Protein AF-A0A5M6D902-F1 (afdb_monomer_lite)

Radius of gyration: 17.17 Å; chains: 1; bounding box: 44×17×51 Å

pLDDT: mean 72.28, std 9.18, range [45.91, 82.75]

Secondary structure (DSSP, 8-state):
-HHHHHHHHHHHHHHHHHHHHHHHHHHHHHTTS---S-HHHHHHHHHHHHHHHHHHHHHHHHHHHHHH-HHHHHHHHHHHHHHHHHHHHHHHHHHHHHHHHH--

Sequence (104 aa):
MEKLIFIHSALILILLVAVLGLLLWEEINEANQVMDSKTTPLLSCVSLIAGLILHLNWIILPWAREQKGDLVAVANFGVLVITFSLLIWYWYKSFIDWKAKHSR

Foldseek 3Di:
DVVVLVVVLVVLVVVLVVLVVVVVVVVVVCVVPPDPDPPPVVVVSLVVNVVSLVVNLVSVLVVCCVPPNDVRSVVVVVVSVVVNVVSVVVVVVVVVVVCVVPPD

Structure (mmCIF, N/CA/C/O backbone):
data_AF-A0A5M6D902-F1
#
_entry.id   AF-A0A5M6D902-F1
#
loop_
_atom_site.group_PDB
_atom_site.id
_atom_site.type_symbol
_atom_site.label_atom_id
_atom_site.label_alt_id
_atom_site.label_comp_id
_atom_site.label_asym_id
_atom_site.label_entity_id
_atom_site.label_seq_id
_atom_site.pdbx_PDB_ins_code
_atom_site.Cartn_x
_atom_site.Cartn_y
_atom_site.Cartn_z
_atom_site.occupancy
_atom_site.B_iso_or_equiv
_atom_site.auth_seq_id
_atom_site.auth_comp_id
_atom_site.auth_asym_id
_atom_site.auth_atom_id
_atom_site.pdbx_PDB_model_num
ATOM 1 N N . MET A 1 1 ? -8.525 1.491 25.081 1.00 59.91 1 MET A N 1
ATOM 2 C CA . MET A 1 1 ? -8.073 0.795 23.856 1.00 59.91 1 MET A CA 1
ATOM 3 C C . MET A 1 1 ? -7.926 1.735 22.662 1.00 59.91 1 MET A C 1
ATOM 5 O O . MET A 1 1 ? -6.914 1.651 21.984 1.00 59.91 1 MET A O 1
ATOM 9 N N . GLU A 1 2 ? -8.834 2.691 22.454 1.00 65.12 2 GLU A N 1
ATOM 10 C CA . GLU A 1 2 ? -8.791 3.645 21.324 1.00 65.12 2 GLU A CA 1
ATOM 11 C C . GLU A 1 2 ? -7.471 4.419 21.182 1.00 65.12 2 GLU A C 1
ATOM 13 O O . GLU A 1 2 ? -6.907 4.482 20.094 1.00 65.12 2 GLU A O 1
ATOM 18 N N . LYS A 1 3 ? -6.918 4.940 22.287 1.00 73.62 3 LYS A N 1
ATOM 19 C CA . LYS A 1 3 ? -5.626 5.651 22.269 1.00 73.62 3 LYS A CA 1
ATOM 20 C C . LYS A 1 3 ? -4.476 4.767 21.771 1.00 73.62 3 LYS A C 1
ATOM 22 O O . LYS A 1 3 ? -3.594 5.251 21.073 1.00 73.62 3 LYS A O 1
ATOM 27 N N . LEU A 1 4 ? -4.502 3.472 22.095 1.00 74.06 4 LEU A N 1
ATOM 28 C CA . LEU A 1 4 ? -3.468 2.520 21.688 1.00 74.06 4 LEU A CA 1
ATOM 29 C C . LEU A 1 4 ? -3.561 2.207 20.187 1.00 74.06 4 LEU A C 1
ATOM 31 O O . LEU A 1 4 ? -2.536 2.165 19.513 1.00 74.06 4 LEU A O 1
ATOM 35 N N . ILE A 1 5 ? -4.785 2.046 19.674 1.00 73.25 5 ILE A N 1
ATOM 36 C CA . ILE A 1 5 ? -5.081 1.831 18.248 1.00 73.25 5 ILE A CA 1
ATOM 37 C C . ILE A 1 5 ? -4.658 3.047 17.422 1.00 73.25 5 ILE A C 1
ATOM 39 O O . ILE A 1 5 ? -4.050 2.895 16.363 1.00 73.25 5 ILE A O 1
ATOM 43 N N . PHE A 1 6 ? -4.919 4.254 17.930 1.00 74.81 6 PHE A N 1
ATOM 44 C CA . PHE A 1 6 ? -4.534 5.494 17.264 1.00 74.81 6 PHE A CA 1
ATOM 45 C C . PHE A 1 6 ? -3.009 5.640 17.176 1.00 74.81 6 PHE A C 1
ATOM 47 O O . PHE A 1 6 ? -2.480 5.933 16.108 1.00 74.81 6 PHE A O 1
ATOM 54 N N . ILE A 1 7 ? -2.294 5.353 18.271 1.00 78.25 7 ILE A N 1
ATOM 55 C CA . ILE A 1 7 ? -0.823 5.378 18.306 1.00 78.25 7 ILE A CA 1
ATOM 56 C C . ILE A 1 7 ? -0.231 4.319 17.363 1.00 78.25 7 ILE A C 1
ATOM 58 O O . ILE A 1 7 ? 0.678 4.633 16.598 1.00 78.25 7 ILE A O 1
ATOM 62 N N . HIS A 1 8 ? -0.764 3.092 17.358 1.00 74.81 8 HIS A N 1
ATOM 63 C CA . HIS A 1 8 ? -0.306 2.039 16.443 1.00 74.81 8 HIS A CA 1
ATOM 64 C C . HIS A 1 8 ? -0.552 2.406 14.977 1.00 74.81 8 HIS A C 1
ATOM 66 O O . HIS A 1 8 ? 0.343 2.258 14.150 1.00 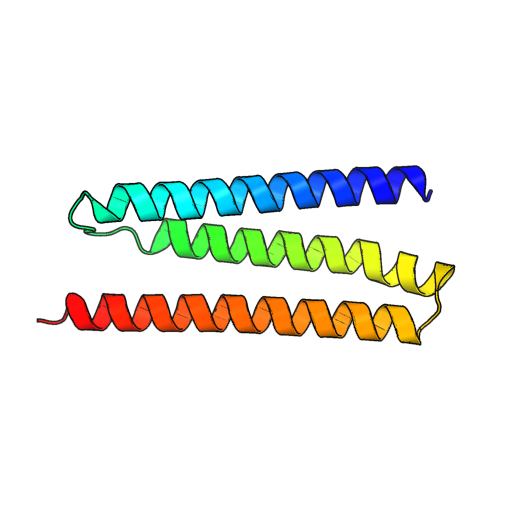74.81 8 HIS A O 1
ATOM 72 N N . SER A 1 9 ? -1.733 2.934 14.652 1.00 73.75 9 SER A N 1
ATOM 73 C CA . SER A 1 9 ? -2.061 3.351 13.284 1.00 73.75 9 SER A CA 1
ATOM 74 C C . SER A 1 9 ? -1.163 4.500 12.822 1.00 73.75 9 SER A C 1
ATOM 76 O O . SER A 1 9 ? -0.670 4.471 11.698 1.00 73.75 9 SER A O 1
ATOM 78 N N . ALA A 1 10 ? -0.886 5.473 13.698 1.00 76.81 10 ALA A N 1
ATOM 79 C CA . ALA A 1 10 ? 0.035 6.569 13.410 1.00 76.81 10 ALA A CA 1
ATOM 80 C C . ALA A 1 10 ? 1.465 6.066 13.156 1.00 76.81 10 ALA A C 1
ATOM 82 O O . ALA A 1 10 ? 2.092 6.489 12.189 1.00 76.81 10 ALA A O 1
ATOM 83 N N . LEU A 1 11 ? 1.961 5.124 13.966 1.00 79.81 11 LEU A N 1
ATOM 84 C CA . LEU A 1 11 ? 3.280 4.511 13.771 1.00 79.81 11 LEU A CA 1
ATOM 85 C C . LEU A 1 11 ? 3.387 3.786 12.424 1.00 79.81 11 LEU A C 1
ATOM 87 O O . LEU A 1 11 ? 4.371 3.980 11.713 1.00 79.81 11 LEU A O 1
ATOM 91 N N . ILE A 1 12 ? 2.373 3.000 12.043 1.00 77.50 12 ILE A N 1
ATOM 92 C CA . ILE A 1 12 ? 2.366 2.301 10.748 1.00 77.50 12 ILE A CA 1
ATOM 93 C C . ILE A 1 12 ? 2.326 3.309 9.593 1.00 77.50 12 ILE A C 1
ATOM 95 O O . ILE A 1 12 ? 3.012 3.118 8.591 1.00 77.50 12 ILE A O 1
ATOM 99 N N . LEU A 1 13 ? 1.579 4.406 9.736 1.00 76.94 13 LEU A N 1
ATOM 100 C CA . LEU A 1 13 ? 1.492 5.449 8.715 1.00 76.94 13 LEU A CA 1
ATOM 101 C C . LEU A 1 13 ? 2.829 6.183 8.525 1.00 76.94 13 LEU A C 1
ATOM 103 O O . LEU A 1 13 ? 3.240 6.420 7.393 1.00 76.94 13 LEU A O 1
ATOM 107 N N . ILE A 1 14 ? 3.542 6.479 9.617 1.00 82.75 14 ILE A N 1
ATOM 108 C CA . ILE A 1 14 ? 4.901 7.042 9.570 1.00 82.75 14 ILE A CA 1
ATOM 109 C C . ILE A 1 14 ? 5.851 6.078 8.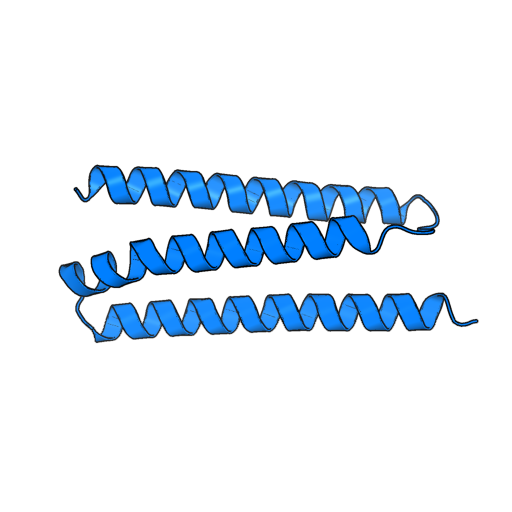853 1.00 82.75 14 ILE A C 1
ATOM 111 O O . ILE A 1 14 ? 6.626 6.504 7.999 1.00 82.75 14 ILE A O 1
ATOM 115 N N . LEU A 1 15 ? 5.762 4.780 9.155 1.00 79.31 15 LEU A N 1
ATOM 116 C CA . LEU A 1 15 ? 6.570 3.755 8.495 1.00 79.31 15 LEU A CA 1
ATOM 117 C C . LEU A 1 15 ? 6.270 3.677 6.993 1.00 79.31 15 LEU A C 1
ATOM 119 O O . LEU A 1 15 ? 7.192 3.598 6.188 1.00 79.31 15 LEU A O 1
ATOM 123 N N . LEU A 1 16 ? 4.993 3.757 6.609 1.00 76.75 16 LEU A N 1
ATOM 124 C CA . LEU A 1 16 ? 4.562 3.769 5.212 1.00 76.75 16 LEU A CA 1
ATOM 125 C C . LEU A 1 16 ? 5.147 4.972 4.458 1.00 76.75 16 LEU A C 1
ATOM 127 O O . LEU A 1 16 ? 5.697 4.807 3.372 1.00 76.75 16 LEU A O 1
ATOM 131 N N . VAL A 1 17 ? 5.069 6.170 5.046 1.00 78.25 17 VAL A N 1
ATOM 132 C CA . VAL A 1 17 ? 5.637 7.396 4.461 1.00 78.25 17 VAL A CA 1
ATOM 133 C C . VAL A 1 17 ? 7.158 7.299 4.354 1.00 78.25 17 VAL A C 1
ATOM 135 O O . VAL A 1 17 ? 7.714 7.696 3.335 1.00 78.25 17 VAL A O 1
ATOM 138 N N . ALA A 1 18 ? 7.833 6.737 5.358 1.00 79.94 18 ALA A N 1
ATOM 139 C CA . ALA A 1 18 ? 9.278 6.535 5.320 1.00 79.94 18 ALA A CA 1
ATOM 140 C C . ALA A 1 18 ? 9.693 5.572 4.194 1.00 79.94 18 ALA A C 1
ATOM 142 O O . ALA A 1 18 ? 10.615 5.875 3.443 1.00 79.94 18 ALA A O 1
ATOM 143 N N . VAL A 1 19 ? 8.986 4.447 4.030 1.00 77.62 19 VAL A N 1
ATOM 144 C CA . VAL A 1 19 ? 9.254 3.476 2.955 1.00 77.62 19 VAL A CA 1
ATOM 145 C C . VAL A 1 19 ? 8.971 4.081 1.577 1.00 77.62 19 VAL A C 1
ATOM 147 O O . VAL A 1 19 ? 9.779 3.916 0.668 1.00 77.62 19 VAL A O 1
ATOM 150 N N . LEU A 1 20 ? 7.873 4.829 1.421 1.00 73.44 20 LEU A N 1
ATOM 151 C CA . LEU A 1 20 ? 7.574 5.555 0.181 1.00 73.44 20 LEU A CA 1
ATOM 152 C C . LEU A 1 20 ? 8.628 6.626 -0.127 1.00 73.44 20 LEU A C 1
ATOM 154 O O . LEU A 1 20 ? 9.038 6.763 -1.274 1.00 73.44 20 LEU A O 1
ATOM 158 N N . GLY A 1 21 ? 9.088 7.359 0.888 1.00 76.50 21 GLY A N 1
ATOM 159 C CA . GLY A 1 21 ? 10.145 8.357 0.749 1.00 76.50 21 GLY A CA 1
ATOM 160 C C . GLY A 1 21 ? 11.475 7.740 0.319 1.00 76.50 21 GLY A C 1
ATOM 161 O O . GLY A 1 21 ? 12.131 8.285 -0.562 1.00 76.50 21 GLY A O 1
ATOM 162 N N . LEU A 1 22 ? 11.842 6.584 0.881 1.00 77.06 22 LEU A N 1
ATOM 163 C CA . LEU A 1 22 ? 13.029 5.832 0.464 1.00 77.06 22 LEU A CA 1
ATOM 164 C C . LEU A 1 22 ? 12.909 5.325 -0.978 1.00 77.06 22 LEU A C 1
ATOM 166 O O . LEU A 1 22 ? 13.864 5.463 -1.734 1.00 77.06 22 LEU A O 1
ATOM 170 N N . LEU A 1 23 ? 11.739 4.813 -1.370 1.00 69.62 23 LEU A N 1
ATOM 171 C CA . LEU A 1 23 ? 11.462 4.380 -2.745 1.00 69.62 23 LEU A CA 1
ATOM 172 C C . LEU A 1 23 ? 11.598 5.531 -3.747 1.00 69.62 23 LEU A C 1
ATOM 174 O O . LEU A 1 23 ? 12.306 5.397 -4.738 1.00 69.62 23 LEU A O 1
ATOM 178 N N . LEU A 1 24 ? 10.955 6.668 -3.470 1.00 69.50 24 LEU A N 1
ATOM 179 C CA . LEU A 1 24 ? 11.032 7.852 -4.328 1.00 69.50 24 LEU A CA 1
ATOM 180 C C . LEU A 1 24 ? 12.457 8.414 -4.382 1.00 69.50 24 LEU A C 1
ATOM 182 O O . LEU A 1 24 ? 12.900 8.874 -5.430 1.00 69.50 24 LEU A O 1
ATOM 186 N N . TRP A 1 25 ? 13.187 8.375 -3.266 1.00 71.94 25 TRP A N 1
ATOM 187 C CA . TRP A 1 25 ? 14.581 8.806 -3.217 1.00 71.94 25 TRP A CA 1
ATOM 188 C C . TRP A 1 25 ? 15.496 7.901 -4.049 1.00 71.94 25 TRP A C 1
ATOM 190 O O . TRP A 1 25 ? 16.351 8.407 -4.776 1.00 71.94 25 TRP A O 1
ATOM 200 N N . GLU A 1 26 ? 15.325 6.579 -3.965 1.00 65.81 26 GLU A N 1
ATOM 201 C CA . GLU A 1 26 ? 16.073 5.614 -4.778 1.00 65.81 26 GLU A CA 1
ATOM 202 C C . GLU A 1 26 ? 15.758 5.801 -6.271 1.00 65.81 26 GLU A C 1
ATOM 204 O O . GLU A 1 26 ? 16.687 5.916 -7.067 1.00 65.81 26 GLU A O 1
ATOM 209 N N . GLU A 1 27 ? 14.484 5.987 -6.634 1.00 62.44 27 GLU A N 1
ATOM 210 C CA . GLU A 1 27 ? 14.047 6.239 -8.015 1.00 62.44 27 GLU A CA 1
ATOM 211 C C . GLU A 1 27 ? 14.637 7.549 -8.590 1.00 62.44 27 GLU A C 1
ATOM 213 O O . GLU A 1 27 ? 15.101 7.581 -9.732 1.00 62.44 27 GLU A O 1
ATOM 218 N N . ILE A 1 28 ? 14.707 8.624 -7.789 1.00 62.22 28 ILE A N 1
ATOM 219 C CA . ILE A 1 28 ? 15.345 9.899 -8.178 1.00 62.22 28 ILE A CA 1
ATOM 220 C C . ILE A 1 28 ? 16.862 9.740 -8.363 1.00 62.22 28 ILE A C 1
ATOM 222 O O . ILE A 1 28 ? 17.438 10.329 -9.281 1.00 62.22 28 ILE A O 1
ATOM 226 N N . ASN A 1 29 ? 17.527 8.964 -7.506 1.00 61.25 29 ASN A N 1
ATOM 227 C CA . ASN A 1 29 ? 18.968 8.741 -7.621 1.00 61.25 29 ASN A CA 1
ATOM 228 C C . ASN A 1 29 ? 19.318 7.824 -8.805 1.00 61.25 29 ASN A C 1
ATOM 230 O O . ASN A 1 29 ? 20.322 8.062 -9.478 1.00 61.25 29 ASN A O 1
ATOM 234 N N . GLU A 1 30 ? 18.490 6.820 -9.101 1.00 53.66 30 GLU A N 1
ATOM 235 C CA . GLU A 1 30 ? 18.657 5.934 -10.261 1.00 53.66 30 GLU A CA 1
ATOM 236 C C . GLU A 1 30 ? 18.319 6.628 -11.590 1.00 53.66 30 GLU A C 1
ATOM 238 O O . GLU A 1 30 ? 18.921 6.312 -12.613 1.00 53.66 30 GLU A O 1
ATOM 243 N N . ALA A 1 31 ? 17.475 7.667 -11.605 1.00 53.22 31 ALA A N 1
ATOM 244 C CA . ALA A 1 31 ? 17.303 8.509 -12.796 1.00 53.22 31 ALA A CA 1
ATOM 245 C C . ALA A 1 31 ? 18.619 9.182 -13.259 1.00 53.22 31 ALA A C 1
ATOM 247 O O . ALA A 1 31 ? 18.741 9.547 -14.430 1.00 53.22 31 ALA A O 1
ATOM 248 N N . ASN A 1 32 ? 19.614 9.303 -12.369 1.00 52.44 32 ASN A N 1
ATOM 249 C CA . ASN A 1 32 ? 20.935 9.867 -12.657 1.00 52.44 32 ASN A CA 1
ATOM 250 C C . ASN A 1 32 ? 22.036 8.819 -12.914 1.00 52.44 32 ASN A C 1
ATOM 252 O O . ASN A 1 32 ? 23.132 9.197 -13.331 1.00 52.44 32 ASN A O 1
ATOM 256 N N . GLN A 1 33 ? 21.791 7.521 -12.697 1.00 45.91 33 GLN A N 1
ATOM 257 C CA . GLN A 1 33 ? 22.775 6.458 -12.935 1.00 45.91 33 GLN A CA 1
ATOM 258 C C . GLN A 1 33 ? 22.122 5.284 -13.668 1.00 45.91 33 GLN A C 1
ATOM 260 O O . GLN A 1 33 ? 21.176 4.688 -13.173 1.00 45.91 33 GLN A O 1
ATOM 265 N N . VAL A 1 34 ? 22.640 4.963 -14.860 1.00 48.09 34 VAL A N 1
ATOM 266 C CA . VAL A 1 34 ? 22.182 3.862 -15.726 1.00 48.09 34 VAL A CA 1
ATOM 267 C C . VAL A 1 34 ? 21.945 2.598 -14.890 1.00 48.09 34 VAL A C 1
ATOM 269 O O . VAL A 1 34 ? 22.868 2.023 -14.318 1.00 48.09 34 VAL A O 1
ATOM 272 N N . MET A 1 35 ? 20.669 2.237 -14.781 1.00 51.16 35 MET A N 1
ATOM 273 C CA . MET A 1 35 ? 20.123 1.318 -13.791 1.00 51.16 35 MET A CA 1
ATOM 274 C C . MET A 1 35 ? 20.303 -0.134 -14.242 1.00 51.16 35 MET A C 1
ATOM 276 O O . MET A 1 35 ? 19.395 -0.747 -14.804 1.00 51.16 35 MET A O 1
ATOM 280 N N . ASP A 1 36 ? 21.497 -0.671 -14.003 1.00 48.16 36 ASP A N 1
ATOM 281 C CA . ASP A 1 36 ? 21.816 -2.081 -14.211 1.00 48.16 36 ASP A CA 1
ATOM 282 C C . ASP A 1 36 ? 21.620 -2.864 -12.892 1.00 48.16 36 ASP A C 1
ATOM 284 O O . ASP A 1 36 ? 22.244 -2.572 -11.871 1.00 48.16 36 ASP A O 1
ATOM 288 N N . SER A 1 37 ? 20.763 -3.895 -12.924 1.00 49.25 37 SER A N 1
ATOM 289 C CA . SER A 1 37 ? 20.646 -5.029 -11.971 1.00 49.25 37 SER A CA 1
ATOM 290 C C . SER A 1 37 ? 19.768 -4.990 -10.691 1.00 49.25 37 SER A C 1
ATOM 292 O O . SER A 1 37 ? 19.736 -6.002 -9.988 1.00 49.25 37 SER A O 1
ATOM 294 N N . LYS A 1 38 ? 18.969 -3.958 -10.372 1.00 50.97 38 LYS A N 1
ATOM 295 C CA . LYS A 1 38 ? 18.244 -3.881 -9.069 1.00 50.97 38 LYS A CA 1
ATOM 296 C C . LYS A 1 38 ? 16.714 -4.086 -9.083 1.00 50.97 38 LYS A C 1
ATOM 298 O O . LYS A 1 38 ? 15.956 -3.333 -8.483 1.00 50.97 38 LYS A O 1
ATOM 303 N N . THR A 1 39 ? 16.212 -5.178 -9.658 1.00 53.25 39 THR A N 1
ATOM 304 C CA . THR A 1 39 ? 14.772 -5.534 -9.558 1.00 53.25 39 THR A CA 1
ATOM 305 C C . THR A 1 39 ? 14.339 -6.062 -8.176 1.00 53.25 39 THR A C 1
ATOM 307 O O . THR A 1 39 ? 13.155 -6.065 -7.844 1.00 53.25 39 THR A O 1
ATOM 310 N N . THR A 1 40 ? 15.279 -6.513 -7.345 1.00 57.47 40 THR A N 1
ATOM 311 C CA . THR A 1 40 ? 15.055 -7.111 -6.013 1.00 57.47 40 THR A CA 1
ATOM 312 C C . THR A 1 40 ? 14.657 -6.131 -4.888 1.00 57.47 40 THR A C 1
ATOM 314 O O . THR A 1 40 ? 13.724 -6.459 -4.144 1.00 57.47 40 THR A O 1
ATOM 317 N N . PRO A 1 41 ? 15.283 -4.945 -4.718 1.00 60.22 41 PRO A N 1
ATOM 318 C CA . PRO A 1 41 ? 14.898 -3.992 -3.665 1.00 60.22 41 PRO A CA 1
ATOM 319 C C . PRO A 1 41 ? 13.505 -3.390 -3.886 1.00 60.22 41 PRO A C 1
ATOM 321 O O . PRO A 1 41 ? 12.734 -3.245 -2.936 1.00 60.22 41 PRO A O 1
ATOM 324 N N . LEU A 1 42 ? 13.133 -3.140 -5.143 1.00 62.84 42 LEU A N 1
ATOM 325 C CA . LEU A 1 42 ? 11.835 -2.576 -5.515 1.00 62.84 42 LEU A CA 1
ATOM 326 C C . LEU A 1 42 ? 10.686 -3.549 -5.205 1.00 62.84 42 LEU A C 1
ATOM 328 O O . LEU A 1 42 ? 9.679 -3.158 -4.616 1.00 62.84 42 LEU A O 1
ATOM 332 N N . LEU A 1 43 ? 10.871 -4.842 -5.503 1.00 64.69 43 LEU A N 1
ATOM 333 C CA . LEU A 1 43 ? 9.914 -5.894 -5.139 1.00 64.69 43 LEU A CA 1
ATOM 334 C C . LEU A 1 43 ? 9.751 -6.004 -3.612 1.00 64.69 43 LEU A C 1
ATOM 336 O O . LEU A 1 43 ? 8.635 -6.124 -3.104 1.00 64.69 43 LEU A O 1
ATOM 340 N N . SER A 1 44 ? 10.865 -5.907 -2.882 1.00 67.00 44 SER A N 1
ATOM 341 C CA . SER A 1 44 ? 10.887 -5.974 -1.417 1.00 67.00 44 SER A CA 1
ATOM 342 C C . SER A 1 44 ? 10.122 -4.798 -0.800 1.00 67.00 44 SER A C 1
ATOM 344 O O . SER A 1 44 ? 9.283 -5.000 0.079 1.00 67.00 44 SER A O 1
ATOM 346 N N . CYS A 1 45 ? 10.312 -3.582 -1.317 1.00 70.12 45 CYS A N 1
ATOM 347 C CA . CYS A 1 45 ? 9.592 -2.399 -0.847 1.00 70.12 45 CYS A CA 1
ATOM 348 C C . CYS A 1 45 ? 8.090 -2.458 -1.158 1.00 70.12 45 CYS A C 1
ATOM 350 O O . CYS A 1 45 ? 7.279 -2.125 -0.295 1.00 70.12 45 CYS A O 1
ATOM 352 N N . VAL A 1 46 ? 7.694 -2.956 -2.335 1.00 70.75 46 VAL A N 1
ATOM 353 C CA . VAL A 1 46 ? 6.272 -3.162 -2.670 1.00 70.75 46 VAL A CA 1
ATOM 354 C C . VAL A 1 46 ? 5.628 -4.185 -1.734 1.00 70.75 46 VAL A C 1
ATOM 356 O O . VAL A 1 46 ? 4.527 -3.949 -1.237 1.00 70.75 46 VAL A O 1
ATOM 359 N N . SER A 1 47 ? 6.316 -5.289 -1.426 1.00 71.88 47 SER A N 1
ATOM 360 C CA . SER A 1 47 ? 5.812 -6.281 -0.467 1.00 71.88 47 SER A CA 1
ATOM 361 C C . SER A 1 47 ? 5.727 -5.748 0.971 1.00 71.88 47 SER A C 1
ATOM 363 O O . SER A 1 47 ? 4.777 -6.068 1.686 1.00 71.88 47 SER A O 1
ATOM 365 N N . LEU A 1 48 ? 6.648 -4.869 1.381 1.00 75.94 48 LEU A N 1
ATOM 366 C CA . LEU A 1 48 ? 6.587 -4.162 2.664 1.00 75.94 48 LEU A CA 1
ATOM 367 C C . LEU A 1 48 ? 5.395 -3.205 2.726 1.00 75.94 48 LEU A C 1
ATOM 369 O O . LEU A 1 48 ? 4.646 -3.228 3.700 1.00 75.94 48 LEU A O 1
ATOM 373 N N . ILE A 1 49 ? 5.170 -2.415 1.673 1.00 75.81 49 ILE A N 1
ATOM 374 C CA . ILE A 1 49 ? 4.003 -1.530 1.562 1.00 75.81 49 ILE A CA 1
ATOM 375 C C . ILE A 1 49 ? 2.712 -2.352 1.629 1.00 75.81 49 ILE A C 1
ATOM 377 O O . ILE A 1 49 ? 1.812 -2.010 2.393 1.00 75.81 49 ILE A O 1
ATOM 381 N N . ALA A 1 50 ? 2.642 -3.471 0.902 1.00 74.19 50 ALA A N 1
ATOM 382 C CA . ALA A 1 50 ? 1.515 -4.398 0.947 1.00 74.19 50 ALA A CA 1
ATOM 383 C C . ALA A 1 50 ? 1.238 -4.907 2.368 1.00 74.19 50 ALA A C 1
ATOM 385 O O . ALA A 1 50 ? 0.097 -4.874 2.831 1.00 74.19 50 ALA A O 1
ATOM 386 N N . GLY A 1 51 ? 2.289 -5.335 3.073 1.00 77.88 51 GLY A N 1
ATOM 387 C CA . GLY A 1 51 ? 2.202 -5.808 4.450 1.00 77.88 51 GLY A CA 1
ATOM 388 C C . GLY A 1 51 ? 1.716 -4.728 5.415 1.00 77.88 51 GLY A C 1
ATOM 389 O O . GLY A 1 51 ? 0.806 -4.983 6.198 1.00 77.88 51 GLY A O 1
ATOM 390 N N . LEU A 1 52 ? 2.256 -3.508 5.327 1.00 78.00 52 LEU A N 1
ATOM 391 C CA . LEU A 1 52 ? 1.853 -2.379 6.178 1.00 78.00 52 LEU A CA 1
ATOM 392 C C . LEU A 1 52 ? 0.390 -1.986 5.950 1.00 78.00 52 LEU A C 1
ATOM 394 O O . LEU A 1 52 ? -0.344 -1.745 6.907 1.00 78.00 52 LEU A O 1
ATOM 398 N N . ILE A 1 53 ? -0.045 -1.976 4.691 1.00 74.94 53 ILE A N 1
ATOM 399 C CA . ILE A 1 53 ? -1.426 -1.710 4.284 1.00 74.94 53 ILE A CA 1
ATOM 400 C C . ILE A 1 53 ? -2.370 -2.784 4.845 1.00 74.94 53 ILE A C 1
ATOM 402 O O . ILE A 1 53 ? -3.388 -2.451 5.455 1.00 74.94 53 ILE A O 1
ATOM 406 N N . LEU A 1 54 ? -2.020 -4.068 4.709 1.00 79.88 54 LEU A N 1
ATOM 407 C CA . LEU A 1 54 ? -2.799 -5.177 5.267 1.00 79.88 54 LEU A CA 1
ATOM 408 C C . LEU A 1 54 ? -2.878 -5.097 6.801 1.00 79.88 54 LEU A C 1
ATOM 410 O O . LEU A 1 54 ? -3.937 -5.319 7.385 1.00 79.88 54 LEU A O 1
ATOM 414 N N . HIS A 1 55 ? -1.771 -4.734 7.450 1.00 79.50 55 HIS A N 1
ATOM 415 C CA . HIS A 1 55 ? -1.678 -4.625 8.903 1.00 79.50 55 HIS A CA 1
ATOM 416 C C . HIS A 1 55 ? -2.487 -3.440 9.454 1.00 79.50 55 HIS A C 1
ATOM 418 O O . HIS A 1 55 ? -3.129 -3.561 10.498 1.00 79.50 55 HIS A O 1
ATOM 424 N N . LEU A 1 56 ? -2.509 -2.310 8.739 1.00 75.00 56 LEU A N 1
ATOM 425 C CA . LEU A 1 56 ? -3.420 -1.191 9.007 1.00 75.00 56 LEU A CA 1
ATOM 426 C C . LEU A 1 56 ? -4.874 -1.632 8.866 1.00 75.00 56 LEU A C 1
ATOM 428 O O . LEU A 1 56 ? -5.690 -1.333 9.733 1.00 75.00 56 LEU A O 1
ATOM 432 N N . ASN A 1 57 ? -5.188 -2.378 7.808 1.00 76.94 57 ASN A N 1
ATOM 433 C CA . ASN A 1 57 ? -6.537 -2.861 7.550 1.00 76.94 57 ASN A CA 1
ATOM 434 C C . ASN A 1 57 ? -7.024 -3.778 8.680 1.00 76.94 57 ASN A C 1
ATOM 436 O O . ASN A 1 57 ? -8.112 -3.578 9.206 1.00 76.94 57 ASN A O 1
ATOM 440 N N . TRP A 1 58 ? -6.178 -4.705 9.136 1.00 80.06 58 TRP A N 1
ATOM 441 C CA . TRP A 1 58 ? -6.491 -5.612 10.243 1.00 80.06 58 TRP A CA 1
ATOM 442 C C . TRP A 1 58 ? -6.842 -4.885 11.548 1.00 80.06 58 TRP A C 1
ATOM 444 O O . TRP A 1 58 ? -7.686 -5.352 12.307 1.00 80.06 58 TRP A O 1
ATOM 454 N N . ILE A 1 59 ? -6.215 -3.737 11.813 1.00 79.38 59 ILE A N 1
ATOM 455 C CA . ILE A 1 59 ? -6.451 -2.942 13.027 1.00 79.38 59 ILE A CA 1
ATOM 456 C C . ILE A 1 59 ? -7.655 -2.005 12.851 1.00 79.38 59 ILE A C 1
ATOM 458 O O . ILE A 1 59 ? -8.478 -1.867 13.758 1.00 79.38 59 ILE A O 1
ATOM 462 N N . ILE A 1 60 ? -7.775 -1.361 11.687 1.00 75.00 60 ILE A N 1
ATOM 463 C CA . ILE A 1 60 ? -8.799 -0.347 11.417 1.00 75.00 60 ILE A CA 1
ATOM 464 C C . ILE A 1 60 ? -10.169 -0.981 11.178 1.00 75.00 60 ILE A C 1
ATOM 466 O O . ILE A 1 60 ? -11.162 -0.385 11.584 1.00 75.00 60 ILE A O 1
ATOM 470 N N . LEU A 1 61 ? -10.258 -2.167 10.564 1.00 76.75 61 LEU A N 1
ATOM 471 C CA . LEU A 1 61 ? -11.543 -2.821 10.292 1.00 76.75 61 LEU A CA 1
ATOM 472 C C . LEU A 1 61 ? -12.375 -3.086 11.555 1.00 76.75 61 LEU A C 1
ATOM 474 O O . LEU A 1 61 ? -13.513 -2.619 11.603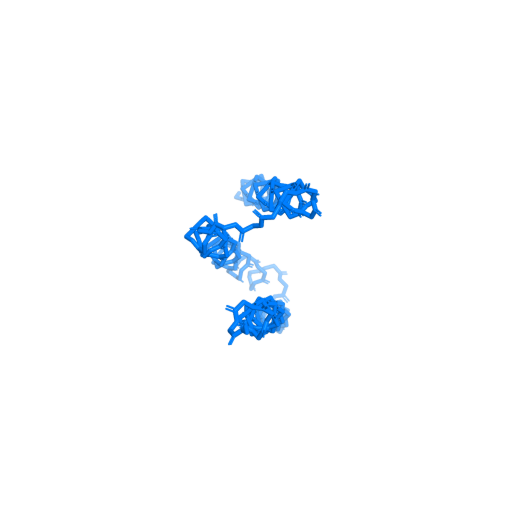 1.00 76.75 61 LEU A O 1
ATOM 478 N N . PRO A 1 62 ? -11.861 -3.812 12.572 1.00 78.00 62 PRO A N 1
ATOM 479 C CA . PRO A 1 62 ? -12.634 -4.100 13.775 1.00 78.00 62 PRO A CA 1
ATOM 480 C C . PRO A 1 62 ? -12.949 -2.818 14.549 1.00 78.00 62 PRO A C 1
ATOM 482 O O . PRO A 1 62 ? -14.070 -2.652 15.016 1.00 78.00 62 PRO A O 1
ATOM 485 N N . TRP A 1 63 ? -12.015 -1.863 14.592 1.00 78.88 63 TRP A N 1
ATOM 486 C CA . TRP A 1 63 ? -12.243 -0.572 15.240 1.00 78.88 63 TRP A CA 1
ATOM 487 C C . TRP A 1 63 ? -13.330 0.264 14.542 1.00 78.88 63 TRP A C 1
ATOM 489 O O . TRP A 1 63 ? -14.222 0.808 15.192 1.00 78.88 63 TRP A O 1
ATOM 499 N N . ALA A 1 64 ? -13.297 0.345 13.208 1.00 75.75 64 ALA A N 1
ATOM 500 C CA . ALA A 1 64 ? -14.307 1.048 12.421 1.00 75.75 64 ALA A CA 1
ATOM 501 C C . ALA A 1 64 ? -15.674 0.364 12.531 1.00 75.75 64 ALA A C 1
ATOM 503 O O . ALA A 1 64 ? -16.692 1.052 12.603 1.00 75.75 64 ALA A O 1
ATOM 504 N N . ARG A 1 65 ? -15.690 -0.973 12.592 1.00 79.06 65 ARG A N 1
ATOM 505 C CA . ARG A 1 65 ? -16.897 -1.774 12.802 1.00 79.06 65 ARG A CA 1
ATOM 506 C C . ARG A 1 65 ? -17.537 -1.482 14.159 1.00 79.06 65 ARG A C 1
ATOM 508 O O . ARG A 1 65 ? -18.744 -1.270 14.209 1.00 79.06 65 ARG A O 1
ATOM 515 N N . GLU A 1 66 ? -16.738 -1.413 15.224 1.00 81.19 66 GLU A N 1
ATOM 516 C CA . GLU A 1 66 ? -17.217 -1.104 16.577 1.00 81.19 66 GLU A CA 1
ATOM 517 C C . GLU A 1 66 ? -17.719 0.340 16.723 1.00 81.19 66 GLU A C 1
ATOM 519 O O . GLU A 1 66 ? -18.760 0.558 17.335 1.00 81.19 66 GLU A O 1
ATOM 524 N N . GLN A 1 67 ? -17.018 1.333 16.160 1.00 78.19 67 GLN A N 1
ATOM 525 C CA . GLN A 1 67 ? -17.378 2.744 16.365 1.00 78.19 67 GLN A CA 1
ATOM 526 C C . GLN A 1 67 ? -18.379 3.312 15.354 1.00 78.19 67 GLN A C 1
ATOM 528 O O . GLN A 1 67 ? -19.145 4.215 15.689 1.00 78.19 67 GLN A O 1
ATOM 533 N N . LYS A 1 68 ? -18.328 2.866 14.095 1.00 80.75 68 LYS A N 1
ATOM 534 C CA . LYS A 1 68 ? -19.057 3.486 12.973 1.00 80.75 68 LYS A CA 1
ATOM 535 C C . LYS A 1 68 ? -19.985 2.517 12.237 1.00 80.75 68 LYS A C 1
ATOM 537 O O . LYS A 1 68 ? -20.685 2.933 11.314 1.00 80.75 68 LYS A O 1
ATOM 542 N N . GLY A 1 69 ? -20.013 1.251 12.654 1.00 81.81 69 GLY A N 1
ATOM 543 C CA . GLY A 1 69 ? -20.847 0.206 12.073 1.00 81.81 69 GLY A CA 1
ATOM 544 C C . GLY A 1 69 ? -20.279 -0.412 10.791 1.00 81.81 69 GLY A C 1
ATOM 545 O O . GLY A 1 69 ? -19.270 0.025 10.232 1.00 81.81 69 GLY A O 1
ATOM 546 N N . ASP A 1 70 ? -20.964 -1.453 10.312 1.00 79.38 70 ASP A N 1
ATOM 547 C CA . ASP A 1 70 ? -20.497 -2.311 9.212 1.00 79.38 70 ASP A CA 1
ATOM 548 C C . ASP A 1 70 ? -20.331 -1.576 7.874 1.00 79.38 70 ASP A C 1
ATOM 550 O O . ASP A 1 70 ? -19.384 -1.832 7.134 1.00 79.38 70 ASP A O 1
ATOM 554 N N . LEU A 1 71 ? -21.203 -0.610 7.580 1.00 78.06 71 LEU A N 1
ATOM 555 C CA . LEU A 1 71 ? -21.175 0.149 6.324 1.00 78.06 71 LEU A CA 1
ATOM 556 C C . LEU A 1 71 ? -19.870 0.938 6.140 1.00 78.06 71 LEU A C 1
ATOM 558 O O . LEU A 1 71 ? -19.286 0.940 5.056 1.00 78.06 71 LEU A O 1
ATOM 562 N N . VAL A 1 72 ? -19.382 1.577 7.207 1.00 75.81 72 VAL A N 1
ATOM 563 C CA . VAL A 1 72 ? -18.149 2.378 7.161 1.00 75.81 72 VAL A CA 1
ATOM 564 C C . VAL A 1 72 ? -16.910 1.483 7.124 1.00 75.81 72 VAL A C 1
ATOM 566 O O . VAL A 1 72 ? -15.944 1.803 6.431 1.00 75.81 72 VAL A O 1
ATOM 569 N N . ALA A 1 73 ? -16.944 0.338 7.810 1.00 74.81 73 ALA A N 1
ATOM 570 C CA . ALA A 1 73 ? -15.871 -0.650 7.752 1.00 74.81 73 ALA A CA 1
ATOM 571 C C . ALA A 1 73 ? -15.696 -1.220 6.331 1.00 74.81 73 ALA A C 1
ATOM 573 O O . ALA A 1 73 ? -14.574 -1.282 5.827 1.00 74.81 73 ALA A O 1
ATOM 574 N N . VAL A 1 74 ? -16.799 -1.558 5.651 1.00 77.56 74 VAL A N 1
ATOM 575 C CA . VAL A 1 74 ? -16.780 -2.057 4.265 1.00 77.56 74 VAL A CA 1
ATOM 576 C C . VAL A 1 74 ? -16.306 -0.983 3.282 1.00 77.56 74 VAL A C 1
ATOM 578 O O . VAL A 1 74 ? -15.504 -1.279 2.398 1.00 77.56 74 VAL A O 1
ATOM 581 N N . ALA A 1 75 ? -16.736 0.272 3.449 1.00 78.88 75 ALA A N 1
ATOM 582 C CA . ALA A 1 75 ? -16.268 1.376 2.610 1.00 78.88 75 ALA A CA 1
ATOM 583 C C . ALA A 1 75 ? -14.752 1.600 2.752 1.00 78.88 75 ALA A C 1
ATOM 585 O O . ALA A 1 75 ? -14.045 1.690 1.747 1.00 78.88 75 ALA A O 1
ATOM 586 N N . ASN A 1 76 ? -14.240 1.613 3.989 1.00 76.88 76 ASN A N 1
ATOM 587 C CA . ASN A 1 76 ? -12.805 1.726 4.250 1.00 76.88 76 ASN A CA 1
ATOM 588 C C . ASN A 1 76 ? -12.027 0.559 3.638 1.00 76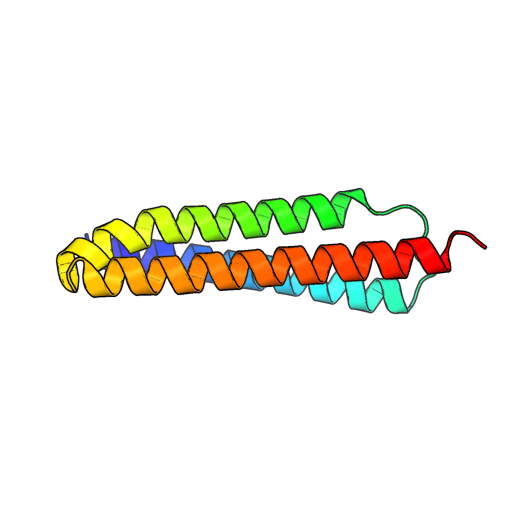.88 76 ASN A C 1
ATOM 590 O O . ASN A 1 76 ? -11.000 0.791 3.009 1.00 76.88 76 ASN A O 1
ATOM 594 N N . PHE A 1 77 ? -12.535 -0.672 3.757 1.00 78.88 77 PHE A N 1
ATOM 595 C CA . PHE A 1 77 ? -11.937 -1.839 3.112 1.00 78.88 77 PHE A CA 1
ATOM 596 C C . PHE A 1 77 ? -11.858 -1.675 1.592 1.00 78.88 77 PHE A C 1
ATOM 598 O O . PHE A 1 77 ? -10.806 -1.910 0.999 1.00 78.88 77 PHE A O 1
ATOM 605 N N . GLY A 1 78 ? -12.952 -1.228 0.967 1.00 79.88 78 GLY A N 1
ATOM 606 C CA . GLY A 1 78 ? -13.025 -1.003 -0.474 1.00 79.88 78 GLY A CA 1
ATOM 607 C C . GLY A 1 78 ? -11.987 0.008 -0.959 1.00 79.88 78 GLY A C 1
ATOM 608 O O . GLY A 1 78 ? -11.249 -0.275 -1.901 1.00 79.88 78 GLY A O 1
ATOM 609 N N . VAL A 1 79 ? -11.861 1.150 -0.274 1.00 80.69 79 VAL A N 1
ATOM 610 C CA . VAL A 1 79 ? -10.837 2.166 -0.585 1.00 80.69 79 VAL A CA 1
ATOM 611 C C . VAL A 1 79 ? -9.428 1.577 -0.488 1.00 80.69 79 VAL A C 1
ATOM 613 O O . VAL A 1 79 ? -8.580 1.832 -1.346 1.00 80.69 79 VAL A O 1
ATOM 616 N N . LEU A 1 80 ? -9.184 0.753 0.527 1.00 78.81 80 LEU A N 1
ATOM 617 C CA . LEU A 1 80 ? -7.892 0.127 0.780 1.00 78.81 80 LEU A CA 1
ATOM 618 C C . LEU A 1 80 ? -7.517 -0.874 -0.327 1.00 78.81 80 LEU A C 1
ATOM 620 O O . LEU A 1 80 ? -6.400 -0.837 -0.843 1.00 78.81 80 LEU A O 1
ATOM 624 N N . VAL A 1 81 ? -8.472 -1.703 -0.759 1.00 79.00 81 VAL A N 1
ATOM 625 C CA . VAL A 1 81 ? -8.303 -2.656 -1.871 1.00 79.00 81 VAL A CA 1
ATOM 626 C C . VAL A 1 81 ? -8.064 -1.936 -3.201 1.00 79.00 81 VAL A C 1
ATOM 628 O O . VAL A 1 81 ? -7.190 -2.343 -3.970 1.00 79.00 81 VAL A O 1
ATOM 631 N N . ILE A 1 82 ? -8.793 -0.850 -3.473 1.00 82.12 82 ILE A N 1
ATOM 632 C CA . ILE A 1 82 ? -8.598 -0.036 -4.684 1.00 82.12 82 ILE A CA 1
ATOM 633 C C . ILE A 1 82 ? -7.199 0.584 -4.685 1.00 82.12 82 ILE A C 1
ATOM 635 O O . ILE A 1 82 ? -6.476 0.467 -5.672 1.00 82.12 82 ILE A O 1
ATOM 639 N N . THR A 1 83 ? -6.791 1.186 -3.566 1.00 76.88 83 THR A N 1
ATOM 640 C CA . THR A 1 83 ? -5.458 1.792 -3.413 1.00 76.88 83 THR A CA 1
ATOM 641 C C . THR A 1 83 ? -4.355 0.757 -3.644 1.00 76.88 83 THR A C 1
ATOM 643 O O . THR A 1 83 ? -3.397 1.017 -4.370 1.00 76.88 83 THR A O 1
ATOM 646 N N . PHE A 1 84 ? -4.523 -0.451 -3.099 1.00 78.50 84 PHE A N 1
ATOM 647 C CA . PHE A 1 84 ? -3.590 -1.556 -3.301 1.00 78.50 84 PHE A CA 1
ATOM 648 C C . PHE A 1 84 ? -3.514 -2.008 -4.767 1.00 78.50 84 PHE A C 1
ATOM 650 O O . PHE A 1 84 ? -2.427 -2.198 -5.313 1.00 78.50 84 PHE A O 1
ATOM 657 N N . SER A 1 85 ? -4.664 -2.117 -5.431 1.00 79.25 85 SER A N 1
ATOM 658 C CA . SER A 1 85 ? -4.748 -2.518 -6.840 1.00 79.25 85 SER A CA 1
ATOM 659 C C . SER A 1 85 ? -4.091 -1.492 -7.768 1.00 79.25 85 SER A C 1
ATOM 661 O O . SER A 1 85 ? -3.390 -1.870 -8.706 1.00 79.25 85 SER A O 1
ATOM 663 N N . LEU A 1 86 ? -4.263 -0.195 -7.485 1.00 80.25 86 LEU A N 1
ATOM 664 C CA . LEU A 1 86 ? -3.611 0.889 -8.226 1.00 80.25 86 LEU A CA 1
ATOM 665 C C . LEU A 1 86 ? -2.089 0.878 -8.045 1.00 80.25 86 LEU A C 1
ATOM 667 O O . LEU A 1 86 ? -1.366 1.069 -9.020 1.00 80.25 86 LEU A O 1
ATOM 671 N N . LEU A 1 87 ? -1.599 0.608 -6.832 1.00 78.06 87 LEU A N 1
ATOM 672 C CA . LEU A 1 87 ? -0.166 0.452 -6.554 1.00 78.06 87 LEU A CA 1
ATOM 673 C C . LEU A 1 87 ? 0.443 -0.712 -7.345 1.00 78.06 87 LEU A C 1
ATOM 675 O O . LEU A 1 87 ? 1.476 -0.538 -7.991 1.00 78.06 87 LEU A O 1
ATOM 679 N N . ILE A 1 88 ? -0.218 -1.875 -7.348 1.00 78.25 88 ILE A N 1
ATOM 680 C CA . ILE A 1 88 ? 0.222 -3.038 -8.133 1.00 78.25 88 ILE A CA 1
ATOM 681 C C . ILE A 1 88 ? 0.219 -2.715 -9.625 1.00 78.25 88 ILE A C 1
ATOM 683 O O . ILE A 1 88 ? 1.190 -3.023 -10.314 1.00 78.25 88 ILE A O 1
ATOM 687 N N . TRP A 1 89 ? -0.848 -2.087 -10.130 1.00 81.75 89 TRP A N 1
ATOM 688 C CA . TRP A 1 89 ? -0.921 -1.676 -11.530 1.00 81.75 89 TRP A CA 1
ATOM 689 C C . TRP A 1 89 ? 0.243 -0.757 -11.886 1.00 81.75 89 TRP A C 1
ATOM 691 O O . TRP A 1 89 ? 0.926 -0.988 -12.884 1.00 81.75 89 TRP A O 1
ATOM 701 N N . TYR A 1 90 ? 0.454 0.304 -11.102 1.00 78.19 90 TYR A N 1
ATOM 702 C CA . TYR A 1 90 ? 1.496 1.294 -11.359 1.00 78.19 90 TYR A CA 1
ATOM 703 C C . TYR A 1 90 ? 2.870 0.629 -11.419 1.00 78.19 90 TYR A C 1
ATOM 705 O O . TYR A 1 90 ? 3.625 0.846 -12.367 1.00 78.19 90 TYR A O 1
ATOM 713 N N . TRP A 1 91 ? 3.147 -0.263 -10.467 1.00 74.06 91 TRP A N 1
ATOM 714 C CA . TRP A 1 91 ? 4.376 -1.043 -10.450 1.00 74.06 91 TRP A CA 1
ATOM 715 C C . TRP A 1 91 ? 4.511 -1.955 -11.674 1.00 74.06 91 TRP A C 1
ATOM 717 O O . TRP A 1 91 ? 5.543 -1.942 -12.339 1.00 74.06 91 TRP A O 1
ATOM 727 N N . TYR A 1 92 ? 3.458 -2.702 -12.017 1.00 76.00 92 TYR A N 1
ATOM 728 C CA . TYR A 1 92 ? 3.455 -3.595 -13.176 1.00 76.00 92 TYR A CA 1
ATOM 729 C C . TYR A 1 92 ? 3.721 -2.835 -14.480 1.00 76.00 92 TYR A C 1
ATOM 731 O O . TYR A 1 92 ? 4.502 -3.285 -15.318 1.00 76.00 92 TYR A O 1
ATOM 739 N N . LYS A 1 93 ? 3.123 -1.648 -14.629 1.00 78.31 93 LYS A N 1
ATOM 740 C CA . LYS A 1 93 ? 3.367 -0.766 -15.770 1.00 78.31 93 LYS A CA 1
ATOM 741 C C . LYS A 1 93 ? 4.819 -0.284 -15.807 1.00 78.31 93 LYS A C 1
ATOM 743 O O . LYS A 1 93 ? 5.466 -0.432 -16.839 1.00 78.31 93 LYS A O 1
ATOM 748 N N . SER A 1 94 ? 5.340 0.214 -14.684 1.00 72.56 94 SER A N 1
ATOM 749 C CA . SER A 1 94 ? 6.730 0.679 -14.581 1.00 72.56 94 SER A CA 1
ATOM 750 C C . SER A 1 94 ? 7.732 -0.440 -14.912 1.00 72.56 94 SER A C 1
ATOM 752 O O . SER A 1 94 ? 8.702 -0.236 -15.641 1.00 72.56 94 SER A O 1
ATOM 754 N N . PHE A 1 95 ? 7.442 -1.670 -14.474 1.00 73.31 95 PHE A N 1
ATOM 755 C CA . PHE A 1 95 ? 8.243 -2.853 -14.785 1.00 73.31 95 PHE A CA 1
ATOM 756 C C . PHE A 1 95 ? 8.238 -3.210 -16.282 1.00 73.31 95 PHE A C 1
ATOM 758 O O . PHE A 1 95 ? 9.287 -3.532 -16.845 1.00 73.31 95 PHE A O 1
ATOM 765 N N . ILE A 1 96 ? 7.076 -3.146 -16.945 1.00 77.12 96 ILE A N 1
ATOM 766 C CA . ILE A 1 96 ? 6.975 -3.385 -18.394 1.00 77.12 96 ILE A CA 1
ATOM 767 C C . ILE A 1 96 ? 7.756 -2.327 -19.176 1.00 77.12 96 ILE A C 1
ATOM 769 O O . ILE A 1 96 ? 8.531 -2.690 -20.064 1.00 77.12 96 ILE A O 1
ATOM 773 N N . ASP A 1 97 ? 7.579 -1.048 -18.840 1.00 74.12 97 ASP A N 1
ATOM 774 C CA . ASP A 1 97 ? 8.252 0.063 -19.521 1.00 74.12 97 ASP A CA 1
ATOM 775 C C . ASP A 1 97 ? 9.780 -0.048 -19.375 1.00 74.12 97 ASP A C 1
ATOM 777 O O . ASP A 1 97 ? 10.522 0.120 -20.350 1.00 74.12 97 ASP A O 1
ATOM 781 N N . TRP A 1 98 ? 10.265 -0.438 -18.191 1.00 71.50 98 TRP A N 1
ATOM 782 C CA . TRP A 1 98 ? 11.680 -0.736 -17.969 1.00 71.50 98 TRP A CA 1
ATOM 783 C C . TRP A 1 98 ? 12.184 -1.895 -18.841 1.00 71.50 98 TRP A C 1
ATOM 785 O O . TRP A 1 98 ? 13.218 -1.766 -19.508 1.00 71.50 98 TRP A O 1
ATOM 795 N N . LYS A 1 99 ? 11.441 -3.012 -18.879 1.00 71.56 99 LYS A N 1
ATOM 796 C CA . LYS A 1 99 ? 11.808 -4.205 -19.657 1.00 71.56 99 LYS A CA 1
ATOM 797 C C . LYS A 1 99 ? 11.863 -3.907 -21.156 1.00 71.56 99 LYS A C 1
ATOM 799 O O . LYS A 1 99 ? 12.755 -4.394 -21.847 1.00 71.56 99 LYS A O 1
ATOM 804 N N . ALA A 1 100 ? 10.945 -3.084 -21.661 1.00 75.12 100 ALA A N 1
ATOM 805 C CA . ALA A 1 100 ? 10.926 -2.665 -23.060 1.00 75.12 100 ALA A CA 1
ATOM 806 C C . ALA A 1 100 ? 12.161 -1.829 -23.445 1.00 75.12 100 ALA A C 1
ATOM 808 O O . ALA A 1 100 ? 12.644 -1.933 -24.573 1.00 75.12 100 ALA A O 1
ATOM 809 N N . LYS A 1 101 ? 12.697 -1.033 -22.510 1.00 73.31 101 LYS A N 1
ATOM 810 C CA . LYS A 1 101 ? 13.866 -0.169 -22.732 1.00 73.31 101 LYS A CA 1
ATOM 811 C C . LYS A 1 101 ? 15.200 -0.932 -22.764 1.00 73.31 101 LYS A C 1
ATOM 813 O O . LYS A 1 101 ? 16.105 -0.485 -23.455 1.00 73.31 101 LYS A O 1
ATOM 818 N N . HIS A 1 102 ? 15.300 -2.071 -22.072 1.00 65.19 102 HIS A N 1
ATOM 819 C CA . HIS A 1 102 ? 16.531 -2.877 -21.952 1.00 65.19 102 HIS A CA 1
ATOM 820 C C . HIS A 1 102 ? 16.531 -4.162 -22.802 1.00 65.19 102 HIS A C 1
ATOM 822 O O . HIS A 1 102 ? 17.456 -4.962 -22.720 1.00 65.19 102 HIS A O 1
ATOM 828 N N . SER A 1 103 ? 15.491 -4.388 -23.611 1.00 65.44 103 SER A N 1
ATOM 829 C CA . SER A 1 103 ? 15.402 -5.531 -24.535 1.00 65.44 103 SER A CA 1
ATOM 830 C C . SER A 1 103 ? 15.917 -5.217 -25.956 1.00 65.44 103 SER A C 1
ATOM 832 O O . SER A 1 103 ? 15.705 -6.028 -26.860 1.00 65.44 103 SER A O 1
ATOM 834 N N . ARG A 1 104 ? 16.541 -4.052 -26.174 1.00 51.00 104 ARG A N 1
ATOM 835 C CA . ARG A 1 104 ? 17.223 -3.658 -27.420 1.00 51.00 104 ARG A CA 1
ATOM 836 C C . ARG A 1 104 ? 18.707 -3.487 -27.156 1.00 51.00 104 ARG A C 1
ATOM 838 O O . ARG A 1 104 ? 19.476 -3.816 -28.080 1.00 51.00 104 ARG A O 1
#

Organism: NCBI:txid2607907

=== Feature glossary ===
The record interleaves many kinds of information about one protein. Here is each kind framed as the question it answers.

Q: What known structures does this most resemble?
A: Structural nearest neighbors (via Foldseek easy-search vs the PDB). Reported per hit: target PDB id, E-value, and alignment TM-score. A TM-score above ~0.5 is the conventional threshold for 'same fold'.

Q: Where is each backbone atom in 3D?
A: The mmCIF table is the protein's shape written out atom by atom. For each backbone N, Cα, C, and carbonyl O, it records an (x, y, z) coordinate triple in Å plus the residue type, 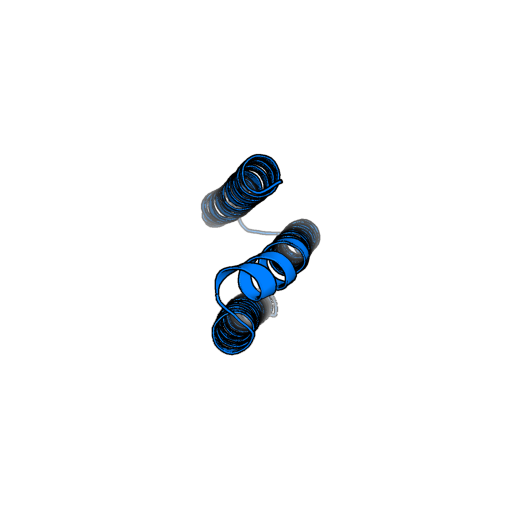chain letter, and residue number.

Q: What are the backbone torsion angles?
A: The φ/ψ torsion pair specifies the backbone conformation at each residue. φ rotates about the N–Cα bond, ψ about the Cα–C bond. Steric clashes forbid most of the (φ, ψ) plane — the allowed regions (α-helix basin, β-sheet basin, left-handed helix) are the Ramachandran-allowed regions.

Q: Which residues are buried vs exposed?
A: Solvent-accessible surface area (SASA) is the area in Å² traced out by the centre of a 1.4 Å probe sphere (a water molecule) rolled over the protein's van der Waals surface (Shrake–Rupley / Lee–Richards construction). Buried residues have near-zero SASA; fully exposed residues can exceed 200 Å². The total SASA scales roughly with the number of surface residues.

Q: How confident is the AlphaFold model at each residue?
A: pLDDT is the predicted lDDT-Cα score: AlphaFold's confidence that the local environment of each residue (all inter-atomic distances within 15 Å) is correctly placed. It is a per-resi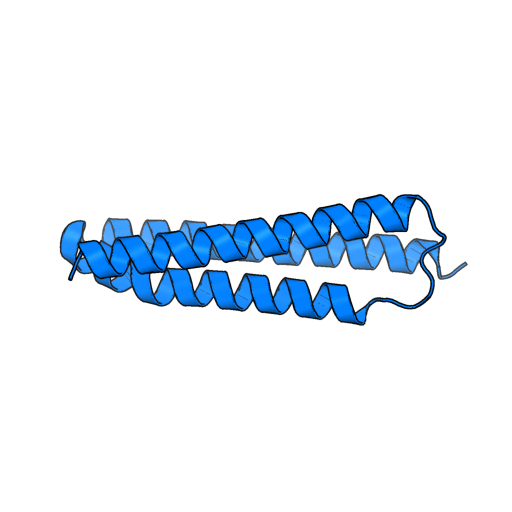due number between 0 and 100, with higher meaning more reliable.

Q: What does the local fold look like, residue by residue?
A: 3Di is Foldseek's structural alphabet. Each residue is assigned one of twenty discrete states based on how its Cα sits relative to its spatial (not sequential) neighbors. Aligning 3Di strings finds structural homologs roughly as well as full 3D superposition, but orders of magnitude faster.

Q: How big and how compact is the whole molecule?
A: Radius of gyration (Rg) is the root-mean-square distance of Cα atoms from their centroid — a single number for overall size and compactness. A globular domain of N residues has Rg ≈ 2.2·N^0.38 Å; an extended or disordered chain has a much larger Rg. The Cα contact count is the number of residue pairs whose Cα atoms are within 8 Å and are more than four positions apart in sequence — a standard proxy for tertiary packing density. The bounding box is the smallest axis-aligned box enclosing all Cα atoms.

Q: Which residues are in helices, strands, or loops?
A: DSSP 8-state secondary structure assigns each residue one of H (α-helix), G (3₁₀-helix), I (π-helix), E (extended β-strand), B (isolated β-bridge), T (hydrogen-bonded turn), S (bend), or '-' (coil). The assignment is computed from backbone hydrogen-bond geometry via the Kabsch–Sander algorithm.

Q: How mobile is each atom in the crystal?
A: Crystallographic B-factors measure how much each atom's electron density is smeared out, in Å². They rise in mobile loops and surface residues and fall in the buried interior. In AlphaFold models this column is repurposed to hold pLDDT instead.

Q: What if only a Cα trace is available?
A: P-SEA three-state annotation labels each residue as helix, strand, or coil based purely on the geometry of the Cα trace. It serves as a fallback when the full backbone (and thus DSSP) is unavailable.

Q: What family and function is it annotated with?
A: Database cross-references. InterPro integrates a dozen domain/family signature databases into unified entries with residue-range hits. GO terms attach function/process/location labels with evidence codes. CATH codes position the fold in a four-level structural taxonomy. Organism is the NCBI-taxonomy species name.

Q: Are the domains correctly placed relative to each other?
A: Predicted Aligned Error (PAE) is an AlphaFold confidence matrix: entry (i, j) is the expected error in the position of residue j, in ångströms, when the prediction is superimposed on the true structure at residue i. Low PAE within a block of residues means that block is internally rigid and well-predicted; high PAE between two blocks means their relative placement is uncertain even if each block individually is confident.

Q: What do the diagnostic plots show?
A: Three diagnostic plots accompany the record. The Cα contact map visualizes the tertiary structure as a 2D adjacency matrix (8 Å cutoff, sequence-local contacts suppressed). The Ramachandran plot shows the distribution of backbone (φ, ψ) torsions, with points in the α and β basins reflecting secondary structure content. The PAE plot shows AlphaFold's inter-residue confidence as a color matrix.

Q: What is the amino-acid chain?
A: Primary structure: the covalent order of the twenty standard amino acids along the backbone. Two proteins with the same sequence will (almost always) fold to the same structure; two with 30% identity often share a fold but not the details.

Q: What do the rendered images show?
A: The six renders are orthographic views along the three Cartesian axes in both directions. Representation (cartoon, sticks, or surface) and color scheme (sequence-rainbow or by-chain) vary across proteins so the training set covers all the common visualization conventions.